Protein AF-A0A2H3S2V8-F1 (afdb_monomer_lite)

Structure (mmCIF, N/CA/C/O backbone):
data_AF-A0A2H3S2V8-F1
#
_entry.id   AF-A0A2H3S2V8-F1
#
loop_
_atom_site.group_PDB
_atom_site.id
_atom_site.type_symbol
_atom_site.label_atom_id
_atom_site.label_alt_id
_atom_site.label_comp_id
_atom_site.label_asym_id
_atom_site.label_entity_id
_atom_site.label_seq_id
_atom_site.pdbx_PDB_ins_code
_atom_site.Cartn_x
_atom_site.Cartn_y
_atom_site.Cartn_z
_atom_site.occupancy
_atom_site.B_iso_or_equiv
_atom_site.auth_seq_id
_atom_site.auth_comp_id
_atom_site.auth_asym_id
_atom_site.auth_atom_id
_atom_site.pdbx_PDB_model_num
ATOM 1 N N . MET A 1 1 ? -6.080 -12.007 -18.652 1.00 64.19 1 MET A N 1
ATOM 2 C CA . MET A 1 1 ? -5.715 -11.195 -17.468 1.00 64.19 1 MET A CA 1
ATOM 3 C C . MET A 1 1 ? -4.386 -11.639 -16.874 1.00 64.19 1 MET A C 1
ATOM 5 O O . MET A 1 1 ? -3.429 -10.903 -17.023 1.00 64.19 1 MET A O 1
ATOM 9 N N . GLU A 1 2 ? -4.274 -12.815 -16.249 1.00 73.12 2 GLU A N 1
ATOM 10 C CA . GLU A 1 2 ? -3.011 -13.231 -15.599 1.00 73.12 2 GLU A CA 1
ATOM 11 C C . GLU A 1 2 ? -1.870 -13.475 -16.608 1.00 73.12 2 GLU A C 1
ATOM 13 O O . GLU A 1 2 ? -0.738 -13.048 -16.394 1.00 73.12 2 GLU A O 1
ATOM 18 N N . GLU A 1 3 ? -2.189 -14.044 -17.776 1.00 79.44 3 GLU A N 1
ATOM 19 C CA . GLU A 1 3 ? -1.230 -14.196 -18.879 1.00 79.44 3 GLU A CA 1
ATOM 20 C C . GLU A 1 3 ? -0.792 -12.845 -19.476 1.00 79.44 3 GLU A C 1
ATOM 22 O O . GLU A 1 3 ? 0.376 -12.666 -19.819 1.00 79.44 3 GLU A O 1
ATOM 27 N N . ASP A 1 4 ? -1.699 -11.866 -19.539 1.00 82.06 4 ASP A N 1
ATOM 28 C CA . ASP A 1 4 ? -1.393 -10.514 -20.024 1.00 82.06 4 ASP A CA 1
ATOM 29 C C . ASP A 1 4 ? -0.479 -9.768 -19.047 1.00 82.06 4 ASP A C 1
ATOM 31 O O . ASP A 1 4 ? 0.497 -9.155 -19.472 1.00 82.06 4 ASP A O 1
ATOM 35 N N . ILE A 1 5 ? -0.736 -9.886 -17.737 1.00 82.00 5 ILE A N 1
ATOM 36 C CA . ILE A 1 5 ? 0.136 -9.341 -16.686 1.00 82.00 5 ILE A CA 1
ATOM 37 C C . ILE A 1 5 ? 1.536 -9.951 -16.814 1.00 82.00 5 ILE A C 1
ATOM 39 O O . ILE A 1 5 ? 2.521 -9.220 -16.852 1.00 82.00 5 ILE A O 1
ATOM 43 N N . SER A 1 6 ? 1.641 -11.274 -16.974 1.00 82.06 6 SER A N 1
ATOM 44 C CA . SER A 1 6 ? 2.936 -11.944 -17.150 1.00 82.06 6 SER A CA 1
ATOM 45 C C . SER A 1 6 ? 3.700 -11.446 -18.385 1.00 82.06 6 SER A C 1
ATOM 47 O O . SER A 1 6 ? 4.915 -11.247 -18.325 1.00 82.06 6 SER A O 1
ATOM 49 N N . ARG A 1 7 ? 3.003 -11.198 -19.502 1.00 84.69 7 ARG A N 1
ATOM 50 C CA . ARG A 1 7 ? 3.613 -10.634 -20.718 1.00 84.69 7 ARG A CA 1
ATOM 51 C C . ARG A 1 7 ? 4.114 -9.208 -20.505 1.00 84.69 7 ARG A C 1
ATOM 53 O O . ARG A 1 7 ? 5.215 -8.898 -20.951 1.00 84.69 7 ARG A O 1
ATOM 60 N N . LEU A 1 8 ? 3.335 -8.365 -19.828 1.00 80.25 8 LEU A N 1
ATOM 61 C CA . LEU A 1 8 ? 3.728 -6.986 -19.531 1.00 80.25 8 LEU A CA 1
ATOM 62 C C . LEU A 1 8 ? 4.977 -6.939 -18.645 1.00 80.25 8 LEU A C 1
ATOM 64 O O . LEU A 1 8 ? 5.916 -6.220 -18.972 1.00 80.25 8 LEU A O 1
ATOM 68 N N . ARG A 1 9 ? 5.044 -7.778 -17.604 1.00 78.88 9 ARG A N 1
ATOM 69 C CA . ARG A 1 9 ? 6.217 -7.832 -16.716 1.0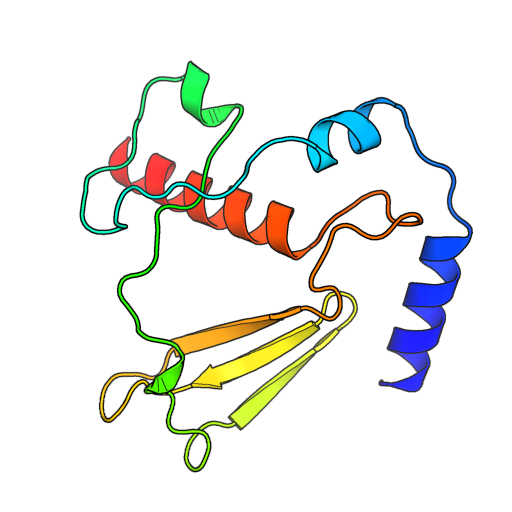0 78.88 9 ARG A CA 1
ATOM 70 C C . ARG A 1 9 ? 7.492 -8.258 -17.444 1.00 78.88 9 ARG A C 1
ATOM 72 O O . ARG A 1 9 ? 8.527 -7.617 -17.298 1.00 78.88 9 ARG A O 1
ATOM 79 N N . ARG A 1 10 ? 7.409 -9.263 -18.324 1.00 81.31 10 ARG A N 1
ATOM 80 C CA . ARG A 1 10 ? 8.546 -9.654 -19.182 1.00 81.31 10 ARG A CA 1
ATOM 81 C C . ARG A 1 10 ? 9.000 -8.538 -20.122 1.00 81.31 10 ARG A C 1
ATOM 83 O O . ARG A 1 10 ? 10.175 -8.461 -20.457 1.00 81.31 10 ARG A O 1
ATOM 90 N N . ALA A 1 11 ? 8.086 -7.691 -20.592 1.00 78.44 11 ALA A N 1
ATOM 91 C CA . ALA A 1 11 ? 8.459 -6.562 -21.439 1.00 78.44 11 ALA A CA 1
ATOM 92 C C . ALA A 1 11 ? 9.238 -5.488 -20.657 1.00 78.44 11 ALA A C 1
ATOM 94 O O . ALA A 1 11 ? 10.114 -4.835 -21.225 1.00 78.44 11 ALA A O 1
ATOM 95 N N . GLU A 1 12 ? 8.956 -5.320 -19.363 1.00 74.19 12 GLU A N 1
ATOM 96 C CA . GLU A 1 12 ? 9.675 -4.378 -18.498 1.00 74.19 12 GLU A CA 1
ATOM 97 C C . GLU A 1 12 ? 11.097 -4.839 -18.177 1.00 74.19 12 GLU A C 1
ATOM 99 O O . GLU A 1 12 ? 12.003 -4.007 -18.195 1.00 74.19 12 GLU A O 1
ATOM 104 N N . GLU A 1 13 ? 11.313 -6.150 -18.022 1.00 72.25 13 GLU A N 1
ATOM 105 C CA . GLU A 1 13 ? 12.642 -6.759 -17.829 1.00 72.25 13 GLU A CA 1
ATOM 106 C C . GLU A 1 13 ? 13.654 -6.396 -18.926 1.00 72.25 13 GLU A C 1
ATOM 108 O O . GLU A 1 13 ? 14.858 -6.345 -18.687 1.00 72.25 13 GLU A O 1
ATOM 113 N N . ILE A 1 14 ? 13.177 -6.140 -20.145 1.00 70.19 14 ILE A N 1
ATOM 114 C CA . ILE A 1 14 ? 14.022 -5.903 -21.324 1.00 70.19 14 ILE A CA 1
ATOM 115 C C . ILE A 1 14 ? 14.427 -4.420 -21.444 1.00 70.19 14 ILE A C 1
ATOM 117 O O . ILE A 1 14 ? 15.293 -4.052 -22.241 1.00 70.19 14 ILE A O 1
ATOM 121 N N . ARG A 1 15 ? 13.807 -3.529 -20.667 1.00 65.12 15 ARG A N 1
ATOM 122 C CA . ARG A 1 15 ? 13.925 -2.079 -20.842 1.00 65.12 15 ARG A CA 1
ATOM 123 C C . ARG A 1 15 ? 15.167 -1.543 -20.101 1.00 65.12 15 ARG A C 1
ATOM 125 O O . ARG A 1 15 ? 15.465 -1.971 -18.994 1.00 65.12 15 ARG A O 1
ATOM 132 N N . VAL A 1 16 ? 15.913 -0.610 -20.705 1.00 60.50 16 VAL A N 1
ATOM 133 C CA . VAL A 1 16 ? 17.213 -0.114 -20.186 1.00 60.50 16 VAL A CA 1
ATOM 134 C C . VAL A 1 16 ? 17.043 1.046 -19.196 1.00 60.50 16 VAL A C 1
ATOM 136 O O . VAL A 1 16 ? 16.257 1.953 -19.455 1.00 60.50 16 VAL A O 1
ATOM 139 N N . LEU A 1 17 ? 17.807 1.018 -18.091 1.00 60.88 17 LEU A N 1
ATOM 140 C CA . LEU A 1 17 ? 17.744 1.981 -16.978 1.00 60.88 17 LEU A CA 1
ATOM 141 C C . LEU A 1 17 ? 18.308 3.353 -17.346 1.00 60.88 17 LEU A C 1
ATOM 143 O O . LEU A 1 17 ? 19.475 3.478 -17.726 1.00 60.88 17 LEU A O 1
ATOM 147 N N . GLU A 1 18 ? 17.521 4.407 -17.125 1.00 61.53 18 GLU A N 1
ATOM 148 C CA . GLU A 1 18 ? 18.036 5.775 -17.116 1.00 61.53 18 GLU A CA 1
ATOM 149 C C . GLU A 1 18 ? 18.601 6.138 -15.731 1.00 61.53 18 GLU A C 1
ATOM 151 O O . GLU A 1 18 ? 18.016 5.845 -14.689 1.00 61.53 18 GLU A O 1
ATOM 156 N N . LYS A 1 19 ? 19.731 6.861 -15.689 1.00 56.84 19 LYS A N 1
ATOM 157 C CA . LYS A 1 19 ? 20.445 7.217 -14.438 1.00 56.84 19 LYS A CA 1
ATOM 158 C C . LYS A 1 19 ? 19.582 7.903 -13.366 1.00 56.84 19 LYS A C 1
ATOM 160 O O . LYS A 1 19 ? 19.891 7.803 -12.179 1.00 56.84 19 LYS A O 1
ATOM 165 N N . ALA A 1 20 ? 18.554 8.655 -13.760 1.00 54.91 20 ALA A N 1
ATOM 166 C CA . ALA A 1 20 ? 17.667 9.346 -12.823 1.00 54.91 2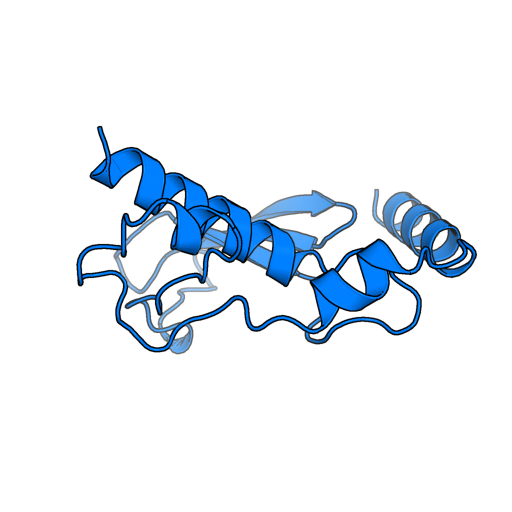0 ALA A CA 1
ATOM 167 C C . ALA A 1 20 ? 16.756 8.368 -12.060 1.00 54.91 20 ALA A C 1
ATOM 169 O O . ALA A 1 20 ? 16.522 8.554 -10.866 1.00 54.91 20 ALA A O 1
ATOM 170 N N . GLN A 1 21 ? 16.317 7.299 -12.725 1.00 56.47 21 GLN A N 1
ATOM 171 C CA . GLN A 1 21 ? 15.438 6.269 -12.169 1.00 56.47 21 GLN A CA 1
ATOM 172 C C . GLN A 1 21 ? 16.182 5.410 -11.142 1.00 56.47 21 GLN A C 1
ATOM 174 O O . GLN A 1 21 ? 15.671 5.163 -10.052 1.00 56.47 21 GLN A O 1
ATOM 179 N N . THR A 1 22 ? 17.453 5.087 -11.408 1.00 59.47 22 THR A N 1
ATOM 180 C CA . THR A 1 22 ? 18.311 4.354 -10.461 1.00 59.47 22 THR A CA 1
ATOM 181 C C . THR A 1 22 ? 18.478 5.095 -9.131 1.00 59.47 22 THR A C 1
ATOM 183 O O . THR A 1 22 ? 18.514 4.475 -8.074 1.00 59.47 22 THR A O 1
ATOM 186 N N . ARG A 1 23 ? 18.566 6.434 -9.158 1.00 59.59 23 ARG A N 1
ATOM 187 C CA . ARG A 1 23 ? 18.734 7.246 -7.938 1.00 59.59 23 ARG A CA 1
ATOM 188 C C . ARG A 1 23 ? 17.452 7.380 -7.133 1.00 59.59 23 ARG A C 1
ATOM 190 O O . ARG A 1 23 ? 17.542 7.517 -5.919 1.00 59.59 23 ARG A O 1
ATOM 197 N N . ALA A 1 24 ? 16.291 7.397 -7.787 1.00 60.00 24 ALA A N 1
ATOM 198 C CA . ALA A 1 24 ? 15.011 7.465 -7.094 1.00 60.00 24 ALA A CA 1
ATOM 199 C C . ALA A 1 24 ? 14.784 6.193 -6.267 1.00 60.00 24 ALA A C 1
ATOM 201 O O . ALA A 1 24 ? 14.412 6.289 -5.101 1.00 60.00 24 ALA A O 1
ATOM 202 N N . ALA A 1 25 ? 15.118 5.031 -6.830 1.00 62.66 25 ALA A N 1
ATOM 203 C CA . ALA A 1 25 ? 14.855 3.732 -6.225 1.00 62.66 25 ALA A CA 1
ATOM 204 C C . ALA A 1 25 ? 15.658 3.442 -4.932 1.00 62.66 25 ALA A C 1
ATOM 206 O O . ALA A 1 25 ? 15.231 2.671 -4.083 1.00 62.66 25 ALA A O 1
ATOM 207 N N . THR A 1 26 ? 16.790 4.125 -4.718 1.00 68.31 26 THR A N 1
ATOM 208 C CA . THR A 1 26 ? 17.629 3.945 -3.515 1.00 68.31 26 THR A CA 1
ATOM 209 C C . THR A 1 26 ? 17.253 4.858 -2.340 1.00 68.31 26 THR A C 1
ATOM 211 O O . THR A 1 26 ? 17.947 4.875 -1.323 1.00 68.31 26 THR A O 1
ATOM 214 N N . VAL A 1 27 ? 16.230 5.706 -2.482 1.00 74.81 27 VAL A N 1
ATOM 215 C CA . VAL A 1 27 ? 15.853 6.683 -1.448 1.00 74.81 27 VAL A CA 1
ATOM 216 C C . VAL A 1 27 ? 14.853 6.058 -0.484 1.00 74.81 27 VAL A C 1
ATOM 218 O O . VAL A 1 27 ? 13.837 5.519 -0.906 1.00 74.81 27 VAL A O 1
ATOM 221 N N . ALA A 1 28 ? 15.105 6.194 0.820 1.00 86.81 28 ALA A N 1
ATOM 222 C CA . ALA A 1 28 ? 14.145 5.800 1.846 1.00 86.81 28 ALA A CA 1
ATOM 223 C C . ALA A 1 28 ? 12.795 6.507 1.632 1.00 86.81 28 ALA A C 1
ATOM 225 O O . ALA A 1 28 ? 12.738 7.736 1.559 1.00 86.81 28 ALA A O 1
ATOM 226 N N . PHE A 1 29 ? 11.724 5.721 1.549 1.00 90.88 29 PHE A N 1
ATOM 227 C CA . PHE A 1 29 ? 10.369 6.189 1.242 1.00 90.88 29 PHE A CA 1
ATOM 228 C C . PHE A 1 29 ? 9.351 5.883 2.350 1.00 90.88 29 PHE A C 1
ATOM 230 O O . PHE A 1 29 ? 8.197 6.289 2.242 1.00 90.88 29 PHE A O 1
ATOM 237 N N . CYS A 1 30 ? 9.781 5.217 3.423 1.00 91.56 30 CYS A N 1
ATOM 238 C CA . CYS A 1 30 ? 9.018 5.014 4.653 1.00 91.56 30 CYS A CA 1
ATOM 239 C C . CYS A 1 30 ? 9.681 5.774 5.808 1.00 91.56 30 CYS A C 1
ATOM 241 O O . CYS A 1 30 ? 10.890 6.020 5.788 1.00 91.56 30 CYS A O 1
ATOM 243 N N . ASP A 1 31 ? 8.883 6.141 6.802 1.00 91.31 31 ASP A N 1
ATOM 244 C CA . ASP A 1 31 ? 9.300 6.793 8.038 1.00 91.31 31 ASP A CA 1
ATOM 245 C C . ASP A 1 31 ? 8.754 6.010 9.242 1.00 91.31 31 ASP A C 1
ATOM 247 O O . ASP A 1 31 ? 7.631 5.504 9.201 1.00 91.31 31 ASP A O 1
ATOM 251 N N . ASP A 1 32 ? 9.530 5.929 10.322 1.00 90.69 32 ASP A N 1
ATOM 252 C CA . ASP A 1 32 ? 9.118 5.262 11.563 1.00 90.69 32 ASP A CA 1
ATOM 253 C C . ASP A 1 32 ? 8.173 6.129 12.409 1.00 90.69 32 ASP A C 1
ATOM 255 O O . ASP A 1 32 ? 7.522 5.630 13.333 1.00 90.69 32 ASP A O 1
ATOM 259 N N . ILE A 1 33 ? 8.063 7.423 12.088 1.00 93.00 33 ILE A N 1
ATOM 260 C CA . ILE A 1 33 ? 7.088 8.328 12.700 1.00 93.00 33 ILE A CA 1
ATOM 261 C C . ILE A 1 33 ? 5.673 7.815 12.422 1.00 93.00 33 ILE A C 1
ATOM 263 O O . ILE A 1 33 ? 5.320 7.517 11.283 1.00 93.00 33 ILE A O 1
ATOM 267 N N . LEU A 1 34 ? 4.843 7.746 13.463 1.00 93.62 34 LEU A N 1
ATOM 268 C CA . LEU A 1 34 ? 3.461 7.283 13.358 1.00 93.62 34 LEU A CA 1
ATOM 269 C C . LEU A 1 34 ? 2.606 8.236 12.514 1.00 93.62 34 LEU A C 1
ATOM 271 O O . LEU A 1 34 ? 2.718 9.459 12.609 1.00 93.62 34 LEU A O 1
ATOM 275 N N . ILE A 1 35 ? 1.669 7.673 11.751 1.00 92.62 35 ILE A N 1
ATOM 276 C CA . ILE A 1 35 ? 0.710 8.427 10.925 1.00 92.62 35 ILE A CA 1
ATOM 277 C C . ILE A 1 35 ? -0.190 9.385 11.734 1.00 92.62 35 ILE A C 1
ATOM 279 O O . ILE A 1 35 ? -0.763 10.313 11.169 1.00 92.62 35 ILE A O 1
ATOM 283 N N . SER A 1 36 ? -0.292 9.210 13.055 1.00 90.69 36 SER A N 1
ATOM 284 C CA . SER A 1 36 ? -1.027 10.110 13.954 1.00 90.69 36 SER A CA 1
ATOM 285 C C . SER A 1 36 ? -0.316 11.441 14.231 1.00 90.69 36 SER A C 1
ATOM 287 O O . SER A 1 36 ? -0.950 12.383 14.697 1.00 90.69 36 SER A O 1
ATOM 289 N N . SER A 1 37 ? 0.995 11.536 13.995 1.00 90.56 37 SER A N 1
ATOM 290 C CA . SER A 1 37 ? 1.769 12.773 14.182 1.00 90.56 37 SER A CA 1
ATOM 291 C C . SER A 1 37 ? 1.698 13.640 12.925 1.00 90.56 37 SER A C 1
ATOM 293 O O . SER A 1 37 ? 1.844 13.065 11.858 1.00 90.56 37 SER A O 1
ATOM 295 N N . PRO A 1 38 ? 1.544 14.976 12.980 1.00 90.56 38 PRO A N 1
ATOM 296 C CA . PRO A 1 38 ? 1.423 15.809 11.776 1.00 90.56 38 PRO A CA 1
ATOM 297 C C . PRO A 1 38 ? 2.572 15.598 10.769 1.00 90.56 38 PRO A C 1
ATOM 299 O O . PRO A 1 38 ? 3.721 15.441 11.194 1.00 90.56 38 PRO A O 1
ATOM 302 N N . PRO A 1 39 ? 2.307 15.591 9.448 1.00 91.69 39 PRO A N 1
ATOM 303 C CA . PRO A 1 39 ? 3.366 15.504 8.451 1.00 91.69 39 PRO A CA 1
ATOM 304 C C . PRO A 1 39 ? 4.218 16.781 8.426 1.00 91.69 39 PRO A C 1
ATOM 306 O O . PRO A 1 39 ? 3.742 17.887 8.690 1.00 91.69 39 PRO A O 1
ATOM 309 N N . SER A 1 40 ? 5.492 16.633 8.063 1.00 88.62 40 SER A N 1
ATOM 310 C CA . SER A 1 40 ? 6.383 17.775 7.853 1.00 88.62 40 SER A CA 1
ATOM 311 C C . SER A 1 40 ? 5.984 18.524 6.578 1.00 88.62 40 SER A C 1
ATOM 313 O O . SER A 1 40 ? 5.862 17.913 5.521 1.00 88.62 40 SER A O 1
ATOM 315 N N . CYS A 1 41 ? 5.772 19.838 6.673 1.00 91.69 41 CYS A N 1
ATOM 316 C CA . CYS A 1 41 ? 5.352 20.698 5.558 1.00 91.69 41 CYS A CA 1
ATOM 317 C C . CYS A 1 41 ? 6.374 21.756 5.050 1.00 91.69 41 CYS A C 1
ATOM 319 O O . CYS A 1 41 ? 5.976 22.622 4.267 1.00 91.69 41 CYS A O 1
ATOM 321 N N . PRO A 1 42 ? 7.679 21.768 5.405 1.00 91.69 42 PRO A N 1
ATOM 322 C CA . PRO A 1 42 ? 8.664 22.560 4.667 1.00 91.69 42 PRO A CA 1
ATOM 323 C C . PRO A 1 42 ? 8.715 22.164 3.185 1.00 91.69 42 PRO A C 1
ATOM 325 O O . PRO A 1 42 ? 8.750 20.982 2.853 1.00 91.69 42 PRO A O 1
ATOM 328 N N . ALA A 1 43 ? 8.839 23.140 2.278 1.00 89.88 43 ALA A N 1
ATOM 329 C CA . ALA A 1 43 ? 8.895 22.898 0.826 1.00 89.88 43 ALA A CA 1
ATOM 330 C C . ALA A 1 43 ? 10.010 21.917 0.392 1.00 89.88 43 ALA A C 1
ATOM 332 O O . ALA A 1 43 ? 9.915 21.273 -0.652 1.00 89.88 43 ALA A O 1
ATOM 333 N N . ALA A 1 44 ? 11.083 21.804 1.181 1.00 90.88 44 ALA A N 1
ATOM 334 C CA . ALA A 1 44 ? 12.157 20.845 0.944 1.00 90.88 44 ALA A CA 1
ATOM 335 C C . ALA A 1 44 ? 11.696 19.385 1.102 1.00 90.88 44 ALA A C 1
ATOM 337 O O . ALA A 1 44 ? 12.144 18.528 0.338 1.00 90.88 44 ALA A O 1
ATOM 338 N N . ASP A 1 45 ? 10.773 19.118 2.025 1.00 90.19 45 ASP A N 1
ATOM 339 C CA . ASP A 1 45 ? 10.330 17.765 2.370 1.00 90.19 45 ASP A CA 1
ATOM 340 C C . ASP A 1 45 ? 9.387 17.193 1.303 1.00 90.19 45 ASP A C 1
ATOM 342 O O . ASP A 1 45 ? 9.393 15.990 1.048 1.00 90.19 45 ASP A O 1
ATOM 346 N N . PHE A 1 46 ? 8.697 18.058 0.548 1.00 90.50 46 PHE A N 1
ATOM 347 C CA . PHE A 1 46 ? 7.888 17.666 -0.619 1.00 90.50 46 PHE A CA 1
ATOM 348 C C . PHE A 1 46 ? 8.717 17.016 -1.735 1.00 90.50 46 PHE A C 1
ATOM 350 O O . PHE A 1 46 ? 8.171 16.316 -2.583 1.00 90.50 46 PHE A O 1
ATOM 357 N N . LYS A 1 47 ? 10.044 17.212 -1.753 1.00 89.25 47 LYS A N 1
ATOM 358 C CA . LYS A 1 47 ? 10.936 16.585 -2.744 1.00 89.25 47 LYS A CA 1
ATOM 359 C C . LYS A 1 47 ? 11.257 15.127 -2.425 1.00 89.25 47 LYS A C 1
ATOM 361 O O . LYS A 1 47 ? 11.756 14.418 -3.297 1.00 89.25 47 LYS A O 1
ATOM 366 N N . ARG A 1 48 ? 11.073 14.705 -1.172 1.00 87.88 48 ARG A N 1
ATOM 367 C CA . ARG A 1 48 ? 11.379 13.353 -0.686 1.00 87.88 48 ARG A CA 1
ATOM 368 C C . ARG A 1 48 ? 10.334 12.925 0.347 1.00 87.88 48 ARG A C 1
ATOM 370 O O . ARG A 1 48 ? 10.693 12.705 1.504 1.00 87.88 48 ARG A O 1
ATOM 377 N N . PRO A 1 49 ? 9.056 12.831 -0.053 1.00 92.44 49 PRO A N 1
ATOM 378 C CA . PRO A 1 49 ? 8.001 12.454 0.868 1.00 92.44 49 PRO A CA 1
ATOM 379 C C . PRO A 1 49 ? 8.248 11.022 1.358 1.00 92.44 49 PRO A C 1
ATOM 381 O O . PRO A 1 49 ? 8.641 10.146 0.582 1.00 92.44 49 PRO A O 1
ATOM 384 N N . ARG A 1 50 ? 8.049 10.794 2.658 1.00 93.56 50 ARG A N 1
ATOM 385 C CA . ARG A 1 50 ? 8.174 9.475 3.285 1.00 93.56 50 ARG A CA 1
ATOM 386 C C . ARG A 1 50 ? 6.865 9.109 3.955 1.00 93.56 50 ARG A C 1
ATOM 388 O O . ARG A 1 50 ? 6.308 9.909 4.707 1.00 93.56 50 ARG A O 1
ATOM 395 N N . LEU A 1 51 ? 6.379 7.905 3.681 1.00 94.31 51 LEU A N 1
ATOM 396 C CA . LEU A 1 51 ? 5.149 7.411 4.272 1.00 94.31 51 LEU A CA 1
ATOM 397 C C . LEU A 1 51 ? 5.371 7.119 5.753 1.00 94.31 51 LEU A C 1
ATOM 399 O O . LEU A 1 51 ? 6.178 6.264 6.108 1.00 94.31 51 LEU A O 1
ATOM 403 N N . ARG A 1 52 ? 4.633 7.831 6.603 1.00 95.12 52 ARG A N 1
ATOM 404 C CA . ARG A 1 52 ? 4.598 7.594 8.048 1.00 95.12 52 ARG A CA 1
ATOM 405 C C . ARG A 1 52 ? 4.032 6.210 8.356 1.00 95.12 52 ARG A C 1
ATOM 407 O O . ARG A 1 52 ? 3.133 5.722 7.668 1.00 95.12 52 ARG A O 1
ATOM 414 N N . ARG A 1 53 ? 4.527 5.599 9.426 1.00 94.06 53 ARG A N 1
ATOM 415 C CA . ARG A 1 53 ? 4.165 4.254 9.856 1.00 94.06 53 ARG A CA 1
ATOM 416 C C . ARG A 1 53 ? 2.672 4.147 10.176 1.00 94.06 53 ARG A C 1
ATOM 418 O O . ARG A 1 53 ? 2.123 4.905 10.981 1.00 94.06 53 ARG A O 1
ATOM 425 N N . CYS A 1 54 ? 2.035 3.159 9.557 1.00 91.25 54 CYS A N 1
ATOM 426 C CA . CYS A 1 54 ? 0.642 2.804 9.788 1.00 91.25 54 CYS A CA 1
ATOM 427 C C . CYS A 1 54 ? 0.420 2.281 11.222 1.00 91.25 54 CYS A C 1
ATOM 429 O O . CYS A 1 54 ? 1.301 1.636 11.794 1.00 91.25 54 CYS A O 1
ATOM 431 N N . LEU A 1 55 ? -0.757 2.555 11.797 1.00 92.00 55 LEU A N 1
ATOM 432 C CA . LEU A 1 55 ? -1.147 2.060 13.126 1.00 92.00 55 LEU A CA 1
ATOM 433 C C . LEU A 1 55 ? -1.814 0.682 13.088 1.00 92.00 55 LEU A C 1
ATOM 435 O O . LEU A 1 55 ? -1.893 0.029 14.126 1.00 92.00 55 LEU A O 1
ATOM 439 N N . PHE A 1 56 ? -2.295 0.247 11.923 1.00 92.19 56 PHE A N 1
ATOM 440 C CA . PHE A 1 56 ? -2.905 -1.068 11.784 1.00 92.19 56 PHE A CA 1
ATOM 441 C C . PHE A 1 56 ? -1.860 -2.169 11.957 1.00 92.19 56 PHE A C 1
ATOM 443 O O . PHE A 1 56 ? -0.763 -2.086 11.405 1.00 92.19 56 PHE A O 1
ATOM 450 N N . ASP A 1 57 ? -2.226 -3.211 12.700 1.00 92.25 57 ASP A N 1
ATOM 451 C CA . ASP A 1 57 ? -1.449 -4.441 12.809 1.00 92.25 57 ASP A CA 1
ATOM 452 C C . ASP A 1 57 ? -1.900 -5.416 11.706 1.00 92.25 57 ASP A C 1
ATOM 454 O O . ASP A 1 57 ? -3.022 -5.932 11.775 1.00 92.25 57 ASP A O 1
ATOM 458 N N . PRO A 1 58 ? -1.056 -5.711 10.697 1.00 91.75 58 PRO A N 1
ATOM 459 C CA . PRO A 1 58 ? -1.397 -6.633 9.614 1.00 91.75 58 PRO A CA 1
ATOM 460 C C . PRO A 1 58 ? -1.784 -8.040 10.084 1.00 91.75 58 PRO A C 1
ATOM 462 O O . PRO A 1 58 ? -2.482 -8.750 9.364 1.00 91.75 58 PRO A O 1
ATOM 465 N N . THR A 1 59 ? -1.365 -8.457 11.284 1.00 94.00 59 THR A N 1
ATOM 466 C CA . THR A 1 59 ? -1.721 -9.774 11.837 1.00 94.00 59 THR A CA 1
ATOM 467 C C . THR A 1 59 ? -3.188 -9.869 12.258 1.00 94.00 59 THR A C 1
ATOM 469 O O . THR A 1 59 ? -3.709 -10.970 12.420 1.00 94.00 59 THR A O 1
ATOM 472 N N . THR A 1 60 ? -3.876 -8.730 12.381 1.00 96.06 60 THR A N 1
ATOM 473 C CA . THR A 1 60 ? -5.293 -8.651 12.772 1.00 96.06 60 THR A CA 1
ATOM 474 C C . THR A 1 60 ? -6.256 -8.639 11.583 1.00 96.06 60 THR A C 1
ATOM 476 O O . THR A 1 60 ? -7.466 -8.502 11.775 1.00 96.06 60 THR A O 1
ATOM 479 N N . ILE A 1 61 ? -5.744 -8.782 10.354 1.00 96.50 61 ILE A N 1
ATOM 480 C CA . ILE A 1 61 ? -6.585 -8.834 9.158 1.00 96.50 61 ILE A CA 1
ATOM 481 C C . ILE A 1 61 ? -7.463 -10.089 9.192 1.00 96.50 61 ILE A C 1
ATOM 483 O O . ILE A 1 61 ? -6.963 -11.215 9.254 1.00 96.50 61 ILE A O 1
ATOM 487 N N . ASP A 1 62 ? -8.777 -9.898 9.078 1.00 96.12 62 ASP A N 1
ATOM 488 C CA . ASP A 1 62 ? -9.723 -10.995 8.894 1.00 96.12 62 ASP A CA 1
ATOM 489 C C . ASP A 1 62 ? -9.759 -11.426 7.422 1.00 96.12 62 ASP A C 1
ATOM 491 O O . ASP A 1 62 ? -10.544 -10.937 6.601 1.00 96.12 62 ASP A O 1
ATOM 495 N N . TRP A 1 63 ? -8.891 -12.374 7.074 1.00 94.94 63 TRP A N 1
ATOM 496 C CA . TRP A 1 63 ? -8.826 -12.942 5.728 1.00 94.94 63 TRP A CA 1
ATOM 497 C C . TRP A 1 63 ? -10.067 -13.755 5.339 1.00 94.94 63 TRP A C 1
ATOM 499 O O . TRP A 1 63 ? -10.290 -13.954 4.148 1.00 94.94 63 TRP A O 1
ATOM 509 N N . SER A 1 64 ? -10.883 -14.205 6.302 1.00 94.62 64 SER A N 1
ATOM 510 C CA . SER A 1 64 ? -12.109 -14.962 6.010 1.00 94.62 64 SER A CA 1
ATOM 511 C C . SER A 1 64 ? -13.221 -14.073 5.448 1.00 94.62 64 SER A C 1
ATOM 513 O O . SER A 1 64 ? -14.034 -14.530 4.644 1.00 94.62 64 SER A O 1
ATOM 515 N N . HIS A 1 65 ? -13.213 -12.793 5.824 1.00 94.19 65 HIS A N 1
ATOM 516 C CA . HIS A 1 65 ? -14.145 -11.778 5.339 1.00 94.19 65 HIS A CA 1
ATOM 517 C C . HIS A 1 65 ? -13.550 -10.904 4.217 1.00 94.19 65 HIS A C 1
ATOM 519 O O . HIS A 1 65 ? -14.279 -10.268 3.452 1.00 94.19 65 HIS A O 1
ATOM 525 N N . SER A 1 66 ? -12.222 -10.882 4.082 1.00 96.25 66 SER A N 1
ATOM 526 C CA . SER A 1 66 ? -11.523 -10.094 3.064 1.00 96.25 66 SER A CA 1
ATOM 527 C C . SER A 1 66 ? -11.707 -10.658 1.652 1.00 96.25 66 SER A C 1
ATOM 529 O O . SER A 1 66 ? -11.753 -11.866 1.435 1.00 96.25 66 SER A O 1
ATOM 531 N N . THR A 1 67 ? -11.772 -9.773 0.655 1.00 97.38 67 THR A N 1
ATOM 532 C CA . THR A 1 67 ? -11.975 -10.163 -0.750 1.00 97.38 67 THR A CA 1
ATOM 533 C C . THR A 1 67 ? -11.029 -9.427 -1.686 1.00 97.38 67 THR A C 1
ATOM 535 O O . THR A 1 67 ? -10.769 -8.233 -1.538 1.00 97.38 67 THR A O 1
ATOM 538 N N . ARG A 1 68 ? -10.516 -10.139 -2.691 1.00 96.69 68 ARG A N 1
ATOM 539 C CA . ARG A 1 68 ? -9.718 -9.534 -3.759 1.00 96.69 68 ARG A CA 1
ATOM 540 C C . ARG A 1 68 ? -10.628 -8.726 -4.682 1.00 96.69 68 ARG A C 1
ATOM 542 O O . ARG A 1 68 ? -11.589 -9.268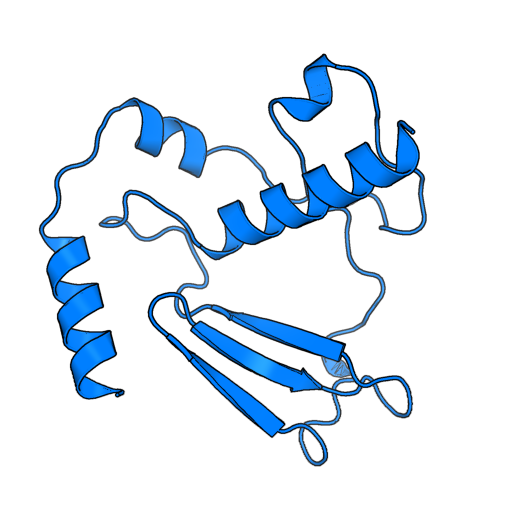 -5.221 1.00 96.69 68 ARG A O 1
ATOM 549 N N . VAL A 1 69 ? -10.300 -7.454 -4.887 1.00 96.75 69 VAL A N 1
ATOM 550 C CA . VAL A 1 69 ? -11.086 -6.513 -5.702 1.00 96.75 69 VAL A CA 1
ATOM 551 C C . VAL A 1 69 ? -10.623 -6.525 -7.157 1.00 96.75 69 VAL A C 1
ATOM 553 O O . VAL A 1 69 ? -11.441 -6.510 -8.071 1.00 96.75 69 VAL A O 1
ATOM 556 N N . GLY A 1 70 ? -9.312 -6.585 -7.383 1.00 93.94 70 GLY A N 1
ATOM 557 C CA . GLY A 1 70 ? -8.727 -6.550 -8.720 1.00 93.94 70 GLY A CA 1
ATOM 558 C C . GL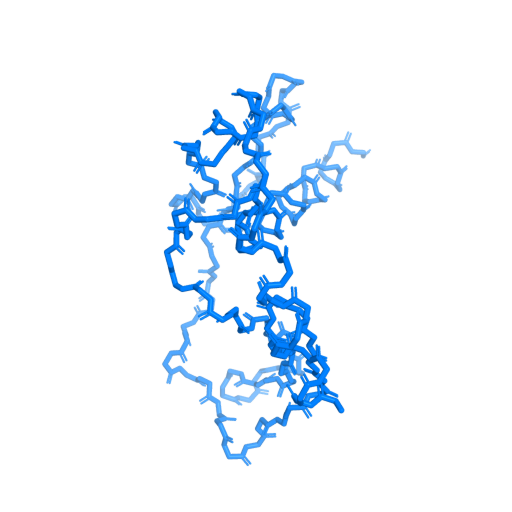Y A 1 70 ? -7.211 -6.664 -8.675 1.00 93.94 70 GLY A C 1
ATOM 559 O O . GLY A 1 70 ? -6.626 -6.692 -7.593 1.00 93.94 70 GLY A O 1
ATOM 560 N N . GLY A 1 71 ? -6.577 -6.754 -9.841 1.00 92.12 71 GLY A N 1
ATOM 561 C CA . GLY A 1 71 ? -5.123 -6.827 -9.963 1.00 92.12 71 GLY A CA 1
ATOM 562 C C . GLY A 1 71 ? -4.614 -6.336 -11.302 1.00 92.12 71 GLY A C 1
ATOM 563 O O . GLY A 1 71 ? -5.376 -6.230 -12.263 1.00 92.12 71 GLY A O 1
ATOM 564 N N . GLY A 1 72 ? -3.319 -6.052 -11.345 1.00 90.38 72 GLY A N 1
ATOM 565 C CA . GLY A 1 72 ? -2.654 -5.502 -12.514 1.00 90.38 72 GLY A CA 1
ATOM 566 C C . GLY A 1 72 ? -1.147 -5.705 -12.476 1.00 90.38 72 GLY A C 1
ATOM 567 O O . GLY A 1 72 ? -0.644 -6.679 -11.914 1.00 90.38 72 GLY A O 1
ATOM 568 N N . LEU A 1 73 ? -0.438 -4.774 -13.111 1.00 87.56 73 LEU A N 1
ATOM 569 C CA . LEU A 1 73 ? 1.004 -4.858 -13.314 1.00 87.56 73 LEU A CA 1
ATOM 570 C C . LEU A 1 73 ? 1.793 -4.896 -12.004 1.00 87.56 73 LEU A C 1
ATOM 572 O O . LEU A 1 73 ? 2.748 -5.656 -11.915 1.00 87.56 73 LEU A O 1
ATOM 576 N N . ASP A 1 74 ? 1.340 -4.145 -11.001 1.00 88.50 74 ASP A N 1
ATOM 577 C CA . ASP A 1 74 ? 2.080 -3.911 -9.757 1.00 88.50 74 ASP A CA 1
ATOM 578 C C . ASP A 1 74 ? 1.663 -4.823 -8.603 1.00 88.50 74 ASP A C 1
ATOM 580 O O . ASP A 1 74 ? 2.416 -5.007 -7.646 1.00 88.50 74 ASP A O 1
ATOM 584 N N . GLY A 1 75 ? 0.468 -5.412 -8.678 1.00 93.00 75 GLY A N 1
ATOM 585 C CA . GLY A 1 75 ? -0.045 -6.257 -7.612 1.00 93.00 75 GLY A CA 1
ATOM 586 C C . GLY A 1 75 ? -1.550 -6.477 -7.650 1.00 93.00 75 GLY A C 1
ATOM 587 O O . GLY A 1 75 ? -2.215 -6.296 -8.675 1.00 93.00 75 GLY A O 1
ATOM 588 N N . TYR A 1 76 ? -2.083 -6.849 -6.489 1.00 95.50 76 TYR A N 1
ATOM 589 C CA . TYR A 1 76 ? -3.508 -6.998 -6.223 1.00 95.50 76 TYR A CA 1
ATOM 590 C C . TYR A 1 76 ? -4.004 -5.959 -5.218 1.00 95.50 76 TYR A C 1
ATOM 592 O O . TYR A 1 76 ? -3.320 -5.636 -4.251 1.00 95.50 76 TYR A O 1
ATOM 600 N N . ILE A 1 77 ? -5.247 -5.523 -5.403 1.00 96.50 77 ILE A N 1
ATOM 601 C CA . ILE A 1 77 ? -5.992 -4.724 -4.431 1.00 96.50 77 ILE A CA 1
ATOM 602 C C . ILE A 1 77 ? -6.965 -5.642 -3.699 1.00 96.50 77 ILE A C 1
ATOM 604 O O . ILE A 1 77 ? -7.759 -6.356 -4.322 1.00 96.50 77 ILE A O 1
ATOM 608 N N . TRP A 1 78 ? -6.928 -5.595 -2.374 1.00 97.81 78 TRP A N 1
ATOM 609 C CA . TRP A 1 78 ? -7.836 -6.318 -1.493 1.00 97.81 78 TRP A CA 1
ATOM 610 C C . TRP A 1 78 ? -8.722 -5.354 -0.716 1.00 97.81 78 TRP A C 1
ATOM 612 O O . TRP A 1 78 ? -8.267 -4.311 -0.254 1.00 97.81 78 TRP A O 1
ATOM 622 N N . LYS A 1 79 ? -9.986 -5.730 -0.541 1.00 98.06 79 LYS A N 1
ATOM 623 C CA . LYS A 1 79 ? -10.889 -5.142 0.442 1.00 98.06 79 LYS A CA 1
ATOM 624 C C . LYS A 1 79 ? -10.718 -5.932 1.734 1.00 98.06 79 LYS A C 1
ATOM 626 O O . LYS A 1 79 ? -11.030 -7.125 1.747 1.00 98.06 79 LYS A O 1
ATOM 631 N N . VAL A 1 80 ? -10.206 -5.284 2.775 1.00 97.94 80 VAL A N 1
ATOM 632 C CA . VAL A 1 80 ? -9.820 -5.929 4.039 1.00 97.94 80 VAL A CA 1
ATOM 633 C C . VAL A 1 80 ? -10.490 -5.290 5.251 1.00 97.94 80 VAL A C 1
ATOM 635 O O . VAL A 1 80 ? -10.934 -4.143 5.196 1.00 97.94 80 VAL A O 1
ATOM 638 N N . TRP A 1 81 ? -10.524 -6.042 6.348 1.00 97.25 81 TRP A N 1
ATOM 639 C CA . TRP A 1 81 ? -10.963 -5.602 7.671 1.00 97.25 81 TRP A CA 1
ATOM 640 C C . TRP A 1 81 ? -9.902 -5.971 8.706 1.00 97.25 81 TRP A C 1
ATOM 642 O O . TRP A 1 81 ? -9.315 -7.048 8.618 1.00 97.25 81 TRP A O 1
ATOM 652 N N . PHE A 1 82 ? -9.680 -5.099 9.686 1.00 94.88 82 PHE A N 1
ATOM 653 C CA . PHE A 1 82 ? -8.826 -5.350 10.847 1.00 94.88 82 PHE A CA 1
ATOM 654 C C . PHE A 1 82 ? -9.734 -5.646 12.048 1.00 94.88 82 PHE A C 1
ATOM 656 O O . PHE A 1 82 ? -10.312 -4.742 12.654 1.00 94.88 82 PHE A O 1
ATOM 663 N N . GLY A 1 83 ? -9.941 -6.929 12.354 1.00 89.94 83 GLY A N 1
ATOM 664 C CA . GLY A 1 83 ? -11.018 -7.356 13.250 1.00 89.94 83 GLY A CA 1
ATOM 665 C C . GLY A 1 83 ? -12.395 -6.913 12.733 1.00 89.94 83 GLY A C 1
ATOM 666 O O . GLY A 1 83 ? -12.800 -7.288 11.637 1.00 89.94 83 GLY A O 1
ATOM 667 N N . ALA A 1 84 ? -13.115 -6.106 13.518 1.00 89.75 84 ALA A N 1
ATOM 668 C CA . ALA A 1 84 ? -14.408 -5.536 13.119 1.00 89.75 84 ALA A CA 1
ATOM 669 C C . ALA A 1 84 ? -14.295 -4.173 12.402 1.00 89.75 84 ALA A C 1
ATOM 671 O O . ALA A 1 84 ? -15.312 -3.649 11.949 1.00 89.75 84 ALA A O 1
ATOM 672 N N . ASP A 1 85 ? -13.093 -3.592 12.313 1.00 94.00 85 ASP A N 1
ATOM 673 C CA . ASP A 1 85 ? -12.866 -2.271 11.722 1.00 94.00 85 ASP A CA 1
ATOM 674 C C . ASP A 1 85 ? -12.584 -2.354 10.211 1.00 94.00 85 ASP A C 1
ATOM 676 O O . ASP A 1 85 ? -11.795 -3.186 9.756 1.00 94.00 85 ASP A O 1
ATOM 680 N N . GLY A 1 86 ? -13.235 -1.499 9.417 1.00 93.19 86 GLY A N 1
ATOM 681 C CA . GLY A 1 86 ? -13.131 -1.476 7.952 1.00 93.19 86 GLY A CA 1
ATOM 682 C C . GLY A 1 86 ? -14.452 -1.183 7.221 1.00 93.19 86 GLY A C 1
ATOM 683 O O . GLY A 1 86 ? -15.458 -0.850 7.852 1.00 93.19 86 GLY A O 1
ATOM 684 N N . PRO A 1 87 ? -14.493 -1.326 5.879 1.00 95.81 87 PRO A N 1
ATOM 685 C CA . PRO A 1 87 ? -13.438 -1.875 5.022 1.00 95.81 87 PRO A CA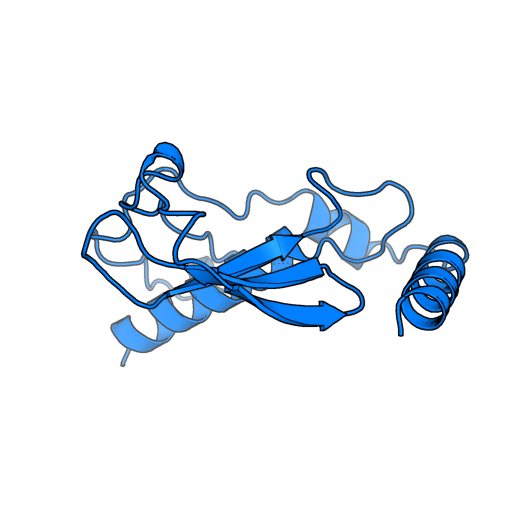 1
ATOM 686 C C . PRO A 1 87 ? -12.328 -0.879 4.657 1.00 95.81 87 PRO A C 1
ATOM 688 O O . PRO A 1 87 ? -12.585 0.307 4.467 1.00 95.81 87 PRO A O 1
ATOM 691 N N . TYR A 1 88 ? -11.129 -1.409 4.418 1.00 95.94 88 TYR A N 1
ATOM 692 C CA . TYR A 1 88 ? -9.976 -0.690 3.870 1.00 95.94 88 TYR A CA 1
ATOM 693 C C . TYR A 1 88 ? -9.508 -1.307 2.548 1.00 95.94 88 TYR A C 1
ATOM 695 O O . TYR A 1 88 ? -9.780 -2.475 2.263 1.00 95.94 88 TYR A O 1
ATOM 703 N N . ALA A 1 89 ? -8.785 -0.525 1.746 1.00 95.25 89 ALA A N 1
ATOM 704 C CA . ALA A 1 89 ? -8.067 -1.027 0.580 1.00 95.25 89 ALA A CA 1
ATOM 705 C C . ALA A 1 89 ? -6.624 -1.384 0.967 1.00 95.25 89 ALA A C 1
ATOM 707 O O . ALA A 1 89 ? -5.910 -0.553 1.527 1.00 95.25 89 ALA A O 1
ATOM 708 N N . LEU A 1 90 ? -6.194 -2.604 0.647 1.00 95.50 90 LEU A N 1
ATOM 709 C CA . LEU A 1 90 ? -4.825 -3.079 0.826 1.00 95.50 90 LEU A CA 1
ATOM 710 C C . LEU A 1 90 ? -4.200 -3.373 -0.540 1.00 95.50 90 LEU A C 1
ATOM 712 O O . LEU A 1 90 ? -4.635 -4.293 -1.236 1.00 95.50 90 LEU A O 1
ATOM 716 N N . ASN A 1 91 ? -3.159 -2.618 -0.893 1.00 94.56 91 ASN A N 1
ATOM 717 C CA . ASN A 1 91 ? -2.302 -2.933 -2.032 1.00 94.56 91 ASN A CA 1
ATOM 718 C C . ASN A 1 91 ? -1.280 -3.996 -1.625 1.00 94.56 91 ASN A C 1
ATOM 720 O O . ASN A 1 91 ? -0.466 -3.781 -0.728 1.00 94.56 91 ASN A O 1
ATOM 724 N N . VAL A 1 92 ? -1.322 -5.136 -2.306 1.00 94.56 92 VAL A N 1
ATOM 725 C CA . VAL A 1 92 ? -0.358 -6.228 -2.172 1.00 94.56 92 VAL A CA 1
ATOM 726 C C . VAL A 1 92 ? 0.471 -6.266 -3.445 1.00 94.56 92 VAL A C 1
ATOM 728 O O . VAL A 1 92 ? -0.032 -6.671 -4.493 1.00 94.56 92 VAL A O 1
ATOM 731 N N . PHE A 1 93 ? 1.722 -5.825 -3.356 1.00 92.94 93 PHE A N 1
ATOM 732 C CA . PHE A 1 93 ? 2.628 -5.753 -4.499 1.00 92.94 93 PHE A CA 1
ATOM 733 C C . PHE A 1 93 ? 3.236 -7.114 -4.831 1.00 92.94 93 PHE A C 1
ATOM 735 O O . PHE A 1 93 ? 3.419 -7.953 -3.947 1.00 92.94 93 PHE A O 1
ATOM 742 N N . TRP A 1 94 ? 3.579 -7.327 -6.101 1.00 89.75 94 TRP A N 1
ATOM 743 C CA . TRP A 1 94 ? 4.275 -8.548 -6.508 1.00 89.75 94 TRP A CA 1
ATOM 744 C C . TRP A 1 94 ? 5.696 -8.643 -5.957 1.00 89.75 94 TRP A C 1
ATOM 746 O O . TRP A 1 94 ? 6.168 -9.740 -5.664 1.00 89.75 94 TRP A O 1
ATOM 756 N N . ASP A 1 95 ? 6.366 -7.497 -5.843 1.00 87.75 95 ASP A N 1
ATOM 757 C CA . ASP A 1 95 ? 7.763 -7.415 -5.446 1.00 87.75 95 ASP A CA 1
ATOM 758 C C . ASP A 1 95 ? 7.868 -6.901 -4.013 1.00 87.75 95 ASP A C 1
ATOM 760 O O . ASP A 1 95 ? 7.414 -5.804 -3.685 1.00 87.75 95 ASP A O 1
ATOM 764 N N . ALA A 1 96 ? 8.494 -7.700 -3.150 1.00 85.12 96 ALA A N 1
ATOM 765 C CA . ALA A 1 96 ? 8.769 -7.310 -1.768 1.00 85.12 96 ALA A CA 1
ATOM 766 C C . ALA A 1 96 ? 9.998 -6.393 -1.645 1.00 85.12 96 ALA A C 1
ATOM 768 O O . ALA A 1 96 ? 10.129 -5.658 -0.670 1.00 85.12 96 ALA A O 1
ATOM 769 N N . ASN A 1 97 ? 10.899 -6.447 -2.627 1.00 83.50 97 ASN A N 1
ATOM 770 C CA . ASN 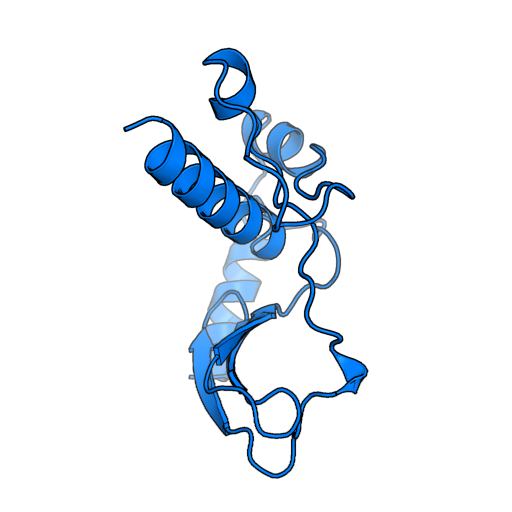A 1 97 ? 12.126 -5.663 -2.688 1.00 83.50 97 ASN A CA 1
ATOM 771 C C . ASN A 1 97 ? 12.226 -4.981 -4.050 1.00 83.50 97 ASN A C 1
ATOM 773 O O . ASN A 1 97 ? 11.578 -5.409 -5.005 1.00 83.50 97 ASN A O 1
ATOM 777 N N . GLN A 1 98 ? 13.077 -3.959 -4.143 1.00 80.88 98 GLN A N 1
ATOM 778 C CA . GLN A 1 98 ? 13.383 -3.327 -5.419 1.00 80.88 98 GLN A CA 1
ATOM 779 C C . GLN A 1 98 ? 13.891 -4.388 -6.421 1.00 80.88 98 GLN A C 1
ATOM 781 O O . GLN A 1 98 ? 14.878 -5.062 -6.120 1.00 80.88 98 GLN A O 1
ATOM 786 N N . PRO A 1 99 ? 13.256 -4.542 -7.595 1.00 76.75 99 PRO A N 1
ATOM 787 C CA . PRO A 1 99 ? 13.720 -5.487 -8.604 1.00 76.75 99 PRO A CA 1
ATOM 788 C C . PRO A 1 99 ? 14.941 -4.946 -9.361 1.00 76.75 99 PRO A C 1
ATOM 790 O O . PRO A 1 99 ? 15.026 -3.749 -9.639 1.00 76.75 99 PRO A O 1
ATOM 793 N N . ASP A 1 100 ? 15.840 -5.835 -9.788 1.00 69.56 100 ASP A N 1
ATOM 794 C CA . ASP A 1 100 ? 17.074 -5.473 -10.514 1.00 69.56 100 ASP A CA 1
ATOM 795 C C . ASP A 1 100 ? 16.834 -4.956 -11.942 1.00 69.56 100 ASP A C 1
ATOM 797 O O . ASP A 1 100 ? 17.701 -4.336 -12.558 1.00 69.56 100 ASP A O 1
ATOM 801 N N . PHE A 1 101 ? 15.653 -5.235 -12.480 1.00 62.50 101 PHE A N 1
ATOM 802 C CA . PHE A 1 101 ? 15.300 -5.029 -13.882 1.00 62.50 101 PHE A CA 1
ATOM 803 C C . PHE A 1 101 ? 14.248 -3.933 -14.083 1.00 62.50 101 PHE A C 1
ATOM 805 O O . PHE A 1 101 ? 13.886 -3.615 -15.214 1.00 62.50 101 PHE A O 1
ATOM 812 N N . TYR A 1 102 ? 13.763 -3.339 -12.992 1.00 61.88 102 TYR A N 1
ATOM 813 C CA . TYR A 1 102 ? 12.697 -2.352 -13.028 1.00 61.88 102 TYR A CA 1
ATOM 814 C C . TYR A 1 102 ? 13.226 -0.920 -12.888 1.00 61.88 102 TYR A C 1
ATOM 816 O O . TYR A 1 102 ? 13.968 -0.581 -11.967 1.00 61.88 102 TYR A O 1
ATOM 824 N N . HIS A 1 103 ? 12.734 -0.038 -13.761 1.00 68.12 103 HIS A N 1
ATOM 825 C CA . HIS A 1 103 ? 12.914 1.426 -13.698 1.00 68.12 103 HIS A CA 1
ATOM 826 C C . HIS A 1 103 ? 12.107 2.090 -12.575 1.00 68.12 103 HIS A C 1
ATOM 828 O O . HIS A 1 103 ? 12.128 3.312 -12.427 1.00 68.12 103 HIS A O 1
ATOM 834 N N . TYR A 1 104 ? 11.330 1.292 -11.843 1.00 75.12 104 TYR A N 1
ATOM 835 C CA . TYR A 1 104 ? 10.220 1.720 -11.008 1.00 75.12 104 TYR A CA 1
ATOM 836 C C . TYR A 1 104 ? 9.943 0.659 -9.939 1.00 75.12 104 TYR A C 1
ATOM 838 O O . TYR A 1 104 ? 9.738 -0.505 -10.264 1.00 75.12 104 TYR A O 1
ATOM 846 N N . PHE A 1 105 ? 9.924 1.051 -8.666 1.00 85.44 105 PHE A N 1
ATOM 847 C CA . PHE A 1 105 ? 9.483 0.176 -7.583 1.00 85.44 105 PHE A CA 1
ATOM 848 C C . PHE A 1 105 ? 8.091 0.615 -7.128 1.00 85.44 105 PHE A C 1
ATOM 850 O O . PHE A 1 105 ? 7.947 1.657 -6.486 1.00 85.44 105 PHE A O 1
ATOM 857 N N . ALA A 1 106 ? 7.072 -0.177 -7.468 1.00 88.00 106 ALA A N 1
ATOM 858 C CA . ALA A 1 106 ? 5.672 0.196 -7.272 1.00 88.00 106 ALA A CA 1
ATOM 859 C C . ALA A 1 106 ? 5.336 0.573 -5.829 1.00 88.00 106 ALA A C 1
ATOM 861 O O . ALA A 1 106 ? 4.762 1.634 -5.578 1.00 88.00 106 ALA A O 1
ATOM 862 N N . ALA A 1 107 ? 5.785 -0.243 -4.871 1.00 90.25 107 ALA A N 1
ATOM 863 C CA . ALA A 1 107 ? 5.563 0.020 -3.455 1.00 90.25 107 ALA A CA 1
ATOM 864 C C . ALA A 1 107 ? 6.146 1.373 -3.023 1.00 90.25 107 ALA A C 1
ATOM 866 O O . ALA A 1 107 ? 5.500 2.122 -2.293 1.00 90.25 107 ALA A O 1
ATOM 867 N N . GLN A 1 108 ? 7.337 1.726 -3.515 1.00 90.12 108 GLN A N 1
ATOM 868 C CA . GLN A 1 108 ? 7.939 3.020 -3.222 1.00 90.12 108 GLN A CA 1
ATOM 869 C C . GLN A 1 108 ? 7.100 4.176 -3.768 1.00 90.12 108 GLN A C 1
ATOM 871 O O . GLN A 1 108 ? 6.846 5.137 -3.041 1.00 90.12 108 GLN A O 1
ATOM 876 N N . SER A 1 109 ? 6.689 4.112 -5.033 1.00 88.19 109 SER A N 1
ATOM 877 C CA . SER A 1 109 ? 5.937 5.205 -5.650 1.00 88.19 109 SER A CA 1
ATOM 878 C C . SER A 1 109 ? 4.562 5.397 -5.018 1.00 88.19 109 SER A C 1
ATOM 880 O O . SER A 1 109 ? 4.177 6.535 -4.759 1.00 88.19 109 SER A O 1
ATOM 882 N N . GLU A 1 110 ? 3.862 4.314 -4.684 1.00 92.31 110 GLU A N 1
ATOM 883 C CA . GLU A 1 110 ? 2.594 4.390 -3.955 1.00 92.31 110 GLU A CA 1
ATOM 884 C C . GLU A 1 110 ? 2.777 5.007 -2.561 1.00 92.31 110 GLU A C 1
ATOM 886 O O . GLU A 1 110 ? 2.055 5.936 -2.192 1.00 92.31 110 GLU A O 1
ATOM 891 N N . CYS A 1 111 ? 3.802 4.591 -1.808 1.00 93.19 111 CYS A N 1
ATOM 892 C CA . CYS A 1 111 ? 4.118 5.196 -0.513 1.00 93.19 111 CYS A CA 1
ATOM 893 C C . CYS A 1 111 ? 4.407 6.702 -0.622 1.00 93.19 111 CYS A C 1
ATOM 895 O O . CYS A 1 111 ? 3.914 7.492 0.185 1.00 93.19 111 CYS A O 1
ATOM 897 N N . GLN A 1 112 ? 5.184 7.113 -1.626 1.00 92.88 112 GLN A N 1
ATOM 898 C CA . GLN A 1 112 ? 5.523 8.518 -1.856 1.00 92.88 112 GLN A CA 1
ATOM 899 C C . GLN A 1 112 ? 4.301 9.351 -2.255 1.00 92.88 112 GLN A C 1
ATOM 901 O O . GLN A 1 112 ? 4.151 10.469 -1.763 1.00 92.88 112 GLN A O 1
ATOM 906 N N . ASN A 1 113 ? 3.409 8.806 -3.086 1.00 93.50 113 ASN A N 1
ATOM 907 C CA . ASN A 1 113 ? 2.157 9.459 -3.463 1.00 93.50 113 ASN A CA 1
ATOM 908 C C . ASN A 1 113 ? 1.247 9.662 -2.246 1.00 93.50 113 ASN A C 1
ATOM 910 O O . ASN A 1 113 ? 0.763 10.770 -2.021 1.00 93.50 113 ASN A O 1
ATOM 914 N N . VAL A 1 114 ? 1.057 8.626 -1.423 1.00 94.25 114 VAL A N 1
ATOM 915 C CA . VAL A 1 114 ? 0.238 8.719 -0.202 1.00 94.25 114 VAL A CA 1
ATOM 916 C C . VAL A 1 114 ? 0.829 9.731 0.780 1.00 94.25 114 VAL A C 1
ATOM 918 O O . VAL A 1 114 ? 0.101 10.559 1.325 1.00 94.25 114 VAL A O 1
ATOM 921 N N . ALA A 1 115 ? 2.147 9.716 0.979 1.00 94.69 115 ALA A N 1
ATOM 922 C CA . ALA A 1 115 ? 2.824 10.686 1.832 1.00 94.69 115 ALA A CA 1
ATOM 923 C C . ALA A 1 115 ? 2.644 12.125 1.321 1.00 94.69 115 ALA A C 1
ATOM 925 O O . ALA A 1 115 ? 2.341 13.024 2.104 1.00 94.69 115 ALA A O 1
ATOM 926 N N . LEU A 1 116 ? 2.766 12.337 0.008 1.00 94.81 116 LEU A N 1
ATOM 927 C CA . LEU A 1 116 ? 2.562 13.640 -0.616 1.00 94.81 116 LEU A CA 1
ATOM 928 C C . LEU A 1 116 ? 1.123 14.142 -0.430 1.00 94.81 116 LEU A C 1
ATOM 930 O O . LEU A 1 116 ? 0.931 15.305 -0.085 1.00 94.81 116 LEU A O 1
ATOM 934 N N . LEU A 1 117 ? 0.122 13.274 -0.605 1.00 94.12 117 LEU A N 1
ATOM 935 C CA . LEU A 1 117 ? -1.286 13.617 -0.381 1.00 94.12 117 LEU A CA 1
ATOM 936 C C . LEU A 1 117 ? -1.539 14.064 1.064 1.00 94.12 117 LEU A C 1
ATOM 938 O O . LEU A 1 117 ? -2.165 15.098 1.275 1.00 94.12 117 LEU A O 1
ATOM 942 N N . GLN A 1 118 ? -0.984 13.351 2.048 1.00 93.31 118 GLN A N 1
ATOM 943 C CA . GLN A 1 118 ? -1.094 13.727 3.463 1.00 93.31 118 GLN A CA 1
ATOM 944 C C . GLN A 1 118 ? -0.453 15.090 3.763 1.00 93.31 118 GLN A C 1
ATOM 946 O O . GLN A 1 118 ? -0.984 15.877 4.547 1.00 93.31 118 GLN A O 1
ATOM 951 N N . MET A 1 119 ? 0.704 15.371 3.157 1.00 94.81 119 MET A N 1
ATOM 952 C CA . MET A 1 119 ? 1.383 16.660 3.302 1.00 94.81 119 MET A CA 1
ATOM 953 C C . MET A 1 119 ? 0.565 17.796 2.683 1.00 94.81 119 MET A C 1
ATOM 955 O O . MET A 1 119 ? 0.438 18.851 3.295 1.00 94.81 119 MET A O 1
ATOM 959 N N . LEU A 1 120 ? -0.006 17.579 1.493 1.00 94.44 120 LEU A N 1
ATOM 960 C CA . LEU A 1 120 ? -0.860 18.560 0.821 1.00 94.44 120 LEU A CA 1
ATOM 961 C C . LEU A 1 120 ? -2.126 18.855 1.628 1.00 94.44 120 LEU A C 1
ATOM 963 O O . LEU A 1 120 ? -2.462 20.019 1.797 1.00 94.44 120 LEU A O 1
ATOM 967 N N . GLU A 1 121 ? -2.783 17.826 2.167 1.00 92.88 121 GLU A N 1
ATOM 968 C CA . GLU A 1 121 ? -3.961 17.981 3.029 1.00 92.88 121 GLU A CA 1
ATOM 969 C C . GLU A 1 121 ? -3.660 18.809 4.287 1.00 92.88 121 GLU A C 1
ATOM 971 O O . GLU A 1 121 ? -4.508 19.566 4.739 1.00 92.88 121 GLU A O 1
ATOM 976 N N . THR A 1 122 ? -2.447 18.703 4.836 1.00 92.94 122 THR A N 1
ATOM 977 C CA . THR A 1 122 ? -2.045 19.452 6.041 1.00 92.94 122 THR A CA 1
ATOM 978 C C . THR A 1 122 ? -1.581 20.881 5.737 1.00 92.94 122 THR A C 1
ATOM 980 O O . THR A 1 122 ? -1.630 21.744 6.610 1.00 92.94 122 THR A O 1
ATOM 983 N N . ALA A 1 123 ? -1.075 21.135 4.529 1.00 88.69 123 ALA A N 1
ATOM 984 C CA . ALA A 1 123 ? -0.490 22.421 4.150 1.00 88.69 123 ALA A CA 1
ATOM 985 C C . ALA A 1 123 ? -1.513 23.459 3.646 1.00 88.69 123 ALA A C 1
ATOM 987 O O . ALA A 1 123 ? -1.131 24.613 3.435 1.00 88.69 123 ALA A O 1
ATOM 988 N N . ILE A 1 124 ? -2.765 23.047 3.419 1.00 78.69 124 ILE A N 1
ATOM 989 C CA . ILE A 1 124 ? -3.893 23.878 2.960 1.00 78.69 124 ILE A CA 1
ATOM 990 C C . ILE A 1 124 ? -4.755 24.267 4.162 1.00 78.69 124 ILE A C 1
ATOM 992 O O . ILE A 1 124 ? -5.132 25.458 4.234 1.00 78.69 124 ILE A O 1
#

Radius of gyration: 16.57 Å; chains: 1; bounding box: 35×39×36 Å

Organism: Fusarium fujikuroi (NCBI:txid5127)

Foldseek 3Di:
DVVVLVVVLVVLLVDDADPVLVVLQPAAAADQAAPPDAADQDPVCLVRFHAYDYPQDPVQKPPVPKDWDDDHNFATWIQIARPPHDRDIDGDGPDPGDDPRHSDNPVSVVSSVVRSVSNVVRVD

Secondary structure (DSSP, 8-state):
-HHHHHHHHHHHHTSPPPHHHHHHHTS--EEEEETTSPPP--TTGGGS--EEEP---GGGB-TTT-EEEEE-SSEEEEEEEETTEEEEEEEEES-SS--TT-S--HHHHHHHHHHHHHHHHHH-

Sequence (124 aa):
MEEDISRLRRAEEIRVLEKAQTRAATVAFCDDILISSPPSCPAADFKRPRLRRCLFDPTTIDWSHSTRVGGGLDGYIWKVWFGADGPYALNVFWDANQPDFYHYFAAQSECQNVALLQMLETAI

pLDDT: mean 86.25, std 11.42, range [54.91, 98.06]